Protein AF-A0A814ZG41-F1 (afdb_monomer_lite)

Sequence (181 aa):
MLYDTMADSKFQNDVSKAVPITGWLKRLLPYERELYESGQLQNITHHGSSSIWLEAPSSSPHPGQTIVYRPMGDTEVKYLVEHGELPDTQSYQAIIEGENGRLYANKYLTGAKWVGTHPTTIVEFCAPTKLIETLKQKQMKIEDGALSMGLGHKAGKGLPLFNEKPAELCQGATSTTTISL

pLDDT: mean 80.67, std 17.19, range [23.83, 94.56]

Structure (mmCIF, N/CA/C/O backbone):
data_AF-A0A814ZG41-F1
#
_entry.id   AF-A0A814ZG41-F1
#
loop_
_atom_site.group_PDB
_atom_site.id
_atom_site.type_symbol
_atom_site.label_atom_id
_atom_site.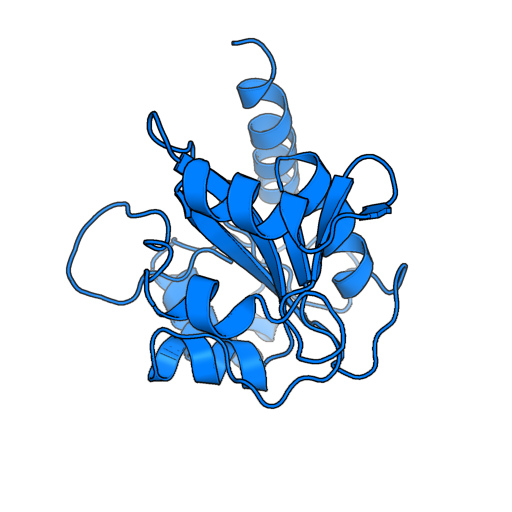label_alt_id
_atom_site.label_comp_id
_atom_site.label_asym_id
_atom_site.label_entity_id
_atom_site.label_seq_id
_atom_site.pdbx_PDB_ins_code
_atom_site.Cartn_x
_atom_site.Cartn_y
_atom_site.Cartn_z
_atom_site.occupancy
_atom_site.B_iso_or_equiv
_atom_site.auth_seq_id
_atom_site.auth_comp_id
_atom_site.auth_asym_id
_atom_site.auth_atom_id
_atom_site.pdbx_PDB_model_num
ATOM 1 N N . MET A 1 1 ? -20.368 8.488 -8.450 1.00 43.81 1 MET A N 1
ATOM 2 C CA . MET A 1 1 ? -20.153 7.792 -9.739 1.00 43.81 1 MET A CA 1
ATOM 3 C C . MET A 1 1 ? -19.320 8.584 -10.763 1.00 43.81 1 MET A C 1
ATOM 5 O O . MET A 1 1 ? -19.127 8.068 -11.847 1.00 43.81 1 MET A O 1
ATOM 9 N N . LEU A 1 2 ? -18.783 9.781 -10.462 1.00 35.25 2 LEU A N 1
ATOM 10 C CA . LEU A 1 2 ? -17.910 10.545 -11.388 1.00 35.25 2 LEU A CA 1
ATOM 11 C C . LEU A 1 2 ? -16.408 10.516 -11.021 1.00 35.25 2 LEU A C 1
ATOM 13 O O . LEU A 1 2 ? -15.599 11.094 -11.736 1.00 35.25 2 LEU A O 1
ATOM 17 N N . TYR A 1 3 ? -16.039 9.883 -9.902 1.00 43.12 3 TYR A N 1
ATOM 18 C CA . TYR A 1 3 ? -14.683 9.960 -9.338 1.00 43.12 3 TYR A CA 1
ATOM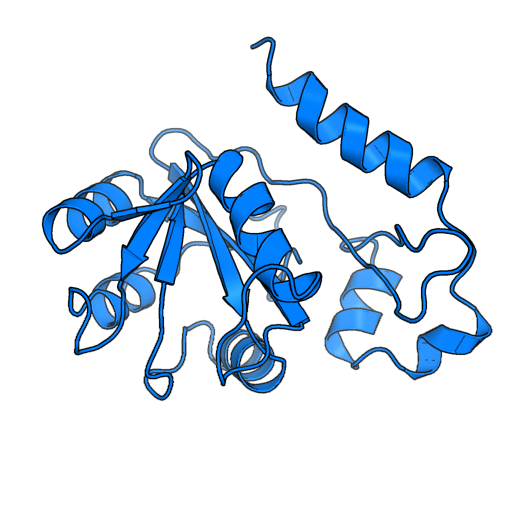 19 C C . TYR A 1 3 ? -13.830 8.701 -9.584 1.00 43.12 3 TYR A C 1
ATOM 21 O O . TYR A 1 3 ? -12.632 8.855 -9.798 1.00 43.12 3 TYR A O 1
ATOM 29 N N . ASP A 1 4 ? -14.443 7.513 -9.724 1.00 48.47 4 ASP A N 1
ATOM 30 C CA . ASP A 1 4 ? -13.767 6.268 -10.166 1.00 48.47 4 ASP A CA 1
ATOM 31 C C . ASP A 1 4 ? -12.988 6.477 -11.476 1.00 48.47 4 ASP A C 1
ATOM 33 O O . ASP A 1 4 ? -11.860 6.029 -11.649 1.00 48.47 4 ASP A O 1
ATOM 37 N N . THR A 1 5 ? -13.546 7.281 -12.386 1.00 52.53 5 THR A N 1
ATOM 38 C CA . THR A 1 5 ? -12.939 7.562 -13.690 1.00 52.53 5 THR A CA 1
ATOM 39 C C . THR A 1 5 ? -11.629 8.351 -13.617 1.00 52.53 5 THR A C 1
ATOM 41 O O . THR A 1 5 ? -10.851 8.296 -14.565 1.00 52.53 5 TH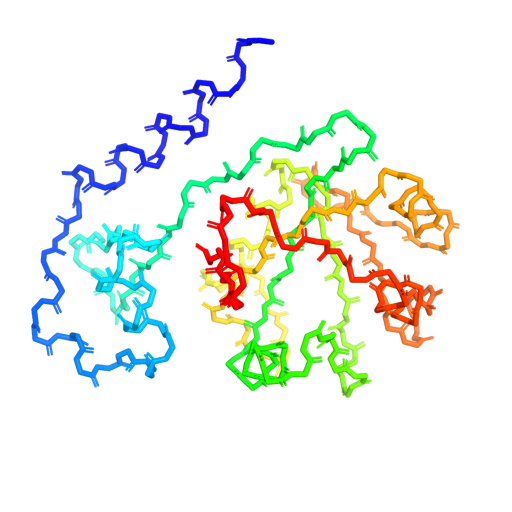R A O 1
ATOM 44 N N . MET A 1 6 ? -11.359 9.109 -12.543 1.00 53.53 6 MET A N 1
ATOM 45 C CA . MET A 1 6 ? -10.158 9.957 -12.467 1.00 53.53 6 MET A CA 1
ATOM 46 C C . MET A 1 6 ? -8.912 9.186 -12.018 1.00 53.53 6 MET A C 1
ATOM 48 O O . MET A 1 6 ? -7.856 9.361 -12.632 1.00 53.53 6 MET A O 1
ATOM 52 N N . ALA A 1 7 ? -9.018 8.326 -10.999 1.00 57.78 7 ALA A N 1
ATOM 53 C CA . ALA A 1 7 ? -7.902 7.492 -10.543 1.00 57.78 7 ALA A CA 1
ATOM 54 C C . ALA A 1 7 ? -7.481 6.495 -11.635 1.00 57.78 7 ALA A C 1
ATOM 56 O O . ALA A 1 7 ? -6.298 6.431 -11.985 1.00 57.78 7 ALA A O 1
ATOM 57 N N . ASP A 1 8 ? -8.464 5.853 -12.272 1.00 65.75 8 ASP A N 1
ATOM 58 C CA . ASP A 1 8 ? -8.240 5.001 -13.439 1.00 65.75 8 ASP A CA 1
ATOM 59 C C . ASP A 1 8 ? -7.595 5.777 -14.592 1.00 65.75 8 ASP A C 1
ATOM 61 O O . ASP A 1 8 ? -6.653 5.289 -15.215 1.00 65.75 8 ASP A O 1
ATOM 65 N N . SER A 1 9 ? -8.009 7.027 -14.847 1.00 74.25 9 SER A N 1
ATOM 66 C CA . SER A 1 9 ? -7.399 7.831 -15.916 1.00 74.25 9 SER A CA 1
ATOM 67 C C . SER A 1 9 ? -5.916 8.136 -15.678 1.00 74.25 9 SER A C 1
ATOM 69 O O . SER A 1 9 ? -5.140 8.146 -16.636 1.00 74.25 9 SER A O 1
ATOM 71 N N . LYS A 1 10 ? -5.498 8.360 -14.421 1.00 80.00 10 LYS A N 1
ATOM 72 C CA . LYS A 1 10 ? -4.090 8.622 -14.091 1.00 80.00 10 LYS A CA 1
ATOM 73 C C . LYS A 1 10 ? -3.258 7.356 -14.258 1.00 80.00 10 LYS A C 1
ATOM 75 O O . LYS A 1 10 ? -2.234 7.412 -14.933 1.00 80.00 10 LYS A O 1
ATOM 80 N N . PHE A 1 11 ? -3.707 6.240 -13.686 1.00 82.31 11 PHE A N 1
ATOM 81 C CA . PHE A 1 11 ? -3.011 4.960 -13.798 1.00 82.31 11 PHE A CA 1
ATOM 82 C C . PHE A 1 11 ? -2.825 4.560 -15.268 1.00 82.31 11 PHE A C 1
ATOM 84 O O . PHE A 1 11 ? -1.702 4.326 -15.709 1.00 82.31 11 PHE A O 1
ATOM 91 N N . GLN A 1 12 ? -3.896 4.605 -16.068 1.00 85.81 12 GLN A N 1
ATOM 92 C CA . GLN A 1 12 ? -3.827 4.299 -17.502 1.00 85.81 12 GLN A CA 1
ATOM 93 C C . GLN A 1 12 ? -2.897 5.256 -18.262 1.00 85.81 12 GLN A C 1
ATOM 95 O O . GLN A 1 12 ? -2.132 4.836 -19.133 1.00 85.81 12 GLN A O 1
ATOM 100 N N . ASN A 1 13 ? -2.912 6.547 -17.916 1.00 88.44 13 ASN A N 1
ATOM 101 C CA . ASN A 1 13 ? -1.978 7.515 -18.483 1.00 88.44 13 ASN A CA 1
ATOM 102 C C . ASN A 1 13 ? -0.515 7.175 -18.147 1.00 88.44 13 ASN A C 1
ATOM 104 O O . ASN A 1 13 ? 0.350 7.308 -19.012 1.00 88.44 13 ASN A O 1
ATOM 108 N N . ASP A 1 14 ? -0.222 6.753 -16.921 1.00 87.25 14 ASP A N 1
ATOM 109 C CA . ASP A 1 14 ? 1.143 6.440 -16.491 1.00 87.25 14 ASP A CA 1
ATOM 110 C C . ASP A 1 14 ? 1.650 5.141 -17.130 1.00 87.25 14 ASP A C 1
ATOM 112 O O . ASP A 1 14 ? 2.767 5.119 -17.650 1.00 87.25 14 ASP A O 1
ATOM 116 N N . VAL A 1 15 ? 0.794 4.118 -17.234 1.00 88.31 15 VAL A N 1
ATOM 117 C CA . VAL A 1 15 ? 1.070 2.893 -18.004 1.00 88.31 15 VAL A CA 1
ATOM 118 C C . VAL A 1 15 ? 1.392 3.228 -19.464 1.00 88.31 15 VAL A C 1
ATOM 120 O O . VAL A 1 15 ? 2.384 2.747 -20.009 1.00 88.31 15 VAL A O 1
ATOM 123 N N . SER A 1 16 ? 0.613 4.112 -20.101 1.00 91.25 16 SER A N 1
ATOM 124 C CA . SER A 1 16 ? 0.824 4.491 -21.509 1.00 91.25 16 SER A CA 1
ATOM 125 C C . SER A 1 16 ? 2.162 5.197 -21.777 1.00 91.25 16 SER A C 1
ATOM 127 O O . SER A 1 16 ? 2.659 5.184 -22.903 1.00 91.25 16 SER A O 1
ATOM 129 N N . LYS A 1 17 ? 2.754 5.813 -20.745 1.00 91.44 17 LYS A N 1
ATOM 130 C CA . LYS A 1 17 ? 4.024 6.553 -20.811 1.00 91.44 17 LYS A CA 1
ATOM 131 C C . LYS A 1 17 ? 5.215 5.739 -20.304 1.00 91.44 17 LYS A C 1
ATOM 133 O O . LYS A 1 17 ? 6.338 6.251 -20.306 1.00 91.44 17 LYS A O 1
ATOM 138 N N . ALA A 1 18 ? 4.981 4.512 -19.846 1.00 91.31 18 ALA A N 1
ATOM 139 C CA . ALA A 1 18 ? 6.003 3.703 -19.214 1.00 91.31 18 ALA A CA 1
ATOM 140 C C . ALA A 1 18 ? 7.088 3.267 -20.212 1.00 91.31 18 ALA A C 1
ATOM 142 O O . ALA A 1 18 ? 6.806 2.864 -21.342 1.00 91.31 18 ALA A O 1
ATOM 143 N N . VAL A 1 19 ? 8.348 3.305 -19.781 1.00 91.38 19 VAL A N 1
ATOM 144 C CA . VAL A 1 19 ? 9.484 2.764 -20.534 1.00 91.38 19 VAL A CA 1
ATOM 145 C C . VAL A 1 19 ? 9.741 1.304 -20.138 1.00 91.38 19 VAL A C 1
ATOM 147 O O . VAL A 1 19 ? 9.548 0.953 -18.973 1.00 91.38 19 VAL A O 1
ATOM 150 N N . PRO A 1 20 ? 10.196 0.430 -21.056 1.00 89.06 20 PRO A N 1
ATOM 151 C CA . PRO A 1 20 ? 10.445 -0.977 -20.738 1.00 89.06 20 PRO A CA 1
ATOM 152 C C . PRO A 1 20 ? 11.492 -1.179 -19.630 1.00 89.06 20 PRO A C 1
ATOM 154 O O . PRO A 1 20 ? 12.569 -0.588 -19.667 1.00 89.06 20 PRO A O 1
ATOM 157 N N . ILE A 1 21 ? 11.226 -2.097 -18.696 1.00 85.25 21 ILE A N 1
ATOM 158 C CA . ILE A 1 21 ? 12.097 -2.386 -17.535 1.00 85.25 21 ILE A CA 1
ATOM 159 C C . ILE A 1 21 ? 13.178 -3.451 -17.794 1.00 85.25 21 ILE A C 1
ATOM 161 O O . ILE A 1 21 ? 13.832 -3.911 -16.860 1.00 85.25 21 ILE A O 1
ATOM 165 N N . THR A 1 22 ? 13.383 -3.863 -19.048 1.00 79.31 22 THR A N 1
ATOM 166 C CA . THR A 1 22 ? 14.108 -5.088 -19.457 1.00 79.31 22 THR A CA 1
ATOM 167 C C . THR A 1 22 ? 15.395 -5.375 -18.672 1.00 79.31 22 THR A C 1
ATOM 169 O O . THR A 1 22 ? 15.496 -6.397 -17.999 1.00 79.31 22 THR A O 1
ATOM 172 N N . GLY A 1 23 ? 16.382 -4.475 -18.702 1.00 78.81 23 GLY A N 1
ATOM 173 C CA . GLY A 1 23 ? 17.666 -4.679 -18.016 1.00 78.81 23 GLY A CA 1
ATOM 174 C C . GLY A 1 23 ? 17.598 -4.579 -16.487 1.00 78.81 23 GLY A C 1
ATOM 175 O O . GLY A 1 23 ? 18.539 -4.982 -15.796 1.00 78.81 23 GLY A O 1
ATOM 176 N N . TRP A 1 24 ? 16.514 -4.015 -15.954 1.00 82.00 24 TRP A N 1
ATOM 177 C CA . TRP A 1 24 ? 16.319 -3.730 -14.534 1.00 82.00 24 TRP A CA 1
ATOM 178 C C . TRP A 1 24 ? 15.439 -4.774 -13.841 1.00 82.00 24 TRP A C 1
ATOM 180 O O . TRP A 1 24 ? 15.502 -4.861 -12.622 1.00 82.00 24 TRP A O 1
ATOM 190 N N . LEU A 1 25 ? 14.737 -5.637 -14.586 1.00 84.50 25 LEU A N 1
ATOM 191 C CA . LEU A 1 25 ? 13.931 -6.753 -14.060 1.00 84.50 25 LEU A CA 1
ATOM 192 C C . LEU A 1 25 ? 14.643 -7.586 -12.989 1.00 84.50 25 LEU A C 1
ATOM 194 O O . LEU A 1 25 ? 14.045 -7.965 -11.991 1.00 84.50 25 LEU A O 1
ATOM 198 N N . LYS A 1 26 ? 15.946 -7.828 -13.157 1.00 86.06 26 LYS A N 1
ATOM 199 C CA . LYS A 1 26 ? 16.776 -8.575 -12.194 1.00 86.06 26 LYS A CA 1
ATOM 200 C C . LYS A 1 26 ? 16.946 -7.901 -10.823 1.00 86.06 26 LYS A C 1
ATOM 202 O O . LYS A 1 26 ? 17.574 -8.489 -9.951 1.00 86.06 26 LYS A O 1
ATOM 207 N N . ARG A 1 27 ? 16.504 -6.648 -10.675 1.00 85.75 27 ARG A N 1
ATOM 208 C CA . ARG A 1 27 ? 16.542 -5.881 -9.421 1.00 85.75 27 ARG A CA 1
ATOM 209 C C . ARG A 1 27 ? 15.269 -6.045 -8.596 1.00 85.75 27 ARG A C 1
ATOM 211 O O . ARG A 1 27 ? 15.299 -5.668 -7.433 1.00 85.75 27 ARG A O 1
ATOM 218 N N . LEU A 1 28 ? 14.196 -6.572 -9.189 1.00 86.62 28 LEU A N 1
ATOM 219 C CA . LEU A 1 28 ? 12.967 -6.871 -8.464 1.00 86.62 28 LEU A CA 1
ATOM 220 C C . LEU A 1 28 ? 13.208 -8.008 -7.474 1.00 86.62 28 LEU A C 1
ATOM 222 O O . LEU A 1 28 ? 13.914 -8.978 -7.776 1.00 86.62 28 LEU A O 1
ATOM 226 N N . LEU A 1 29 ? 12.591 -7.897 -6.305 1.00 85.00 29 LEU A N 1
ATOM 227 C CA . LEU A 1 29 ? 12.501 -8.986 -5.347 1.00 85.00 29 LEU A CA 1
ATOM 228 C C . LEU A 1 29 ? 11.662 -10.130 -5.950 1.00 85.00 29 LEU A C 1
ATOM 230 O O . LEU A 1 29 ? 10.820 -9.885 -6.818 1.00 85.00 29 LEU A O 1
ATOM 234 N N . PRO A 1 30 ? 11.857 -11.392 -5.515 1.00 86.81 30 PRO A N 1
ATOM 235 C CA . PRO A 1 30 ? 11.154 -12.533 -6.104 1.00 86.81 30 PRO A CA 1
ATOM 236 C C . PRO A 1 30 ? 9.628 -12.373 -6.147 1.00 86.81 30 PRO A C 1
ATOM 238 O O . PRO A 1 30 ? 9.028 -12.648 -7.181 1.00 86.81 30 PRO A O 1
ATOM 241 N N . TYR A 1 31 ? 9.024 -11.860 -5.070 1.00 80.94 31 TYR A N 1
ATOM 242 C CA . TYR A 1 31 ? 7.577 -11.644 -4.995 1.00 80.94 31 TYR A CA 1
ATOM 243 C C . TYR A 1 31 ? 7.106 -10.491 -5.899 1.00 80.94 31 TYR A C 1
ATOM 245 O O . TYR A 1 31 ? 6.089 -10.616 -6.567 1.00 80.94 31 TYR A O 1
ATOM 253 N N . GLU A 1 32 ? 7.861 -9.393 -6.006 1.00 84.69 32 GLU A N 1
ATOM 254 C CA . GLU A 1 32 ? 7.535 -8.281 -6.918 1.00 84.69 32 GLU A CA 1
ATOM 255 C C . GLU A 1 32 ? 7.580 -8.736 -8.377 1.00 84.69 32 GLU A C 1
ATOM 257 O O . GLU A 1 32 ? 6.734 -8.368 -9.191 1.00 84.69 32 GLU A O 1
ATOM 262 N N . ARG A 1 33 ? 8.575 -9.569 -8.703 1.00 88.81 33 ARG A N 1
ATOM 263 C CA . ARG A 1 33 ? 8.722 -10.153 -10.030 1.00 88.81 33 ARG A CA 1
ATOM 264 C C . ARG A 1 33 ? 7.558 -11.080 -10.364 1.00 88.81 33 ARG A C 1
ATOM 266 O O . ARG A 1 33 ? 7.045 -10.995 -11.472 1.00 88.81 33 ARG A O 1
ATOM 273 N N . GLU A 1 34 ? 7.141 -11.928 -9.431 1.00 87.06 34 GLU A N 1
ATOM 274 C CA . GLU A 1 34 ? 5.989 -12.818 -9.606 1.00 87.06 34 GLU A CA 1
ATOM 275 C C . GLU A 1 34 ? 4.693 -12.029 -9.858 1.00 87.06 34 GLU A C 1
ATOM 277 O O . GLU A 1 34 ? 3.940 -12.332 -10.788 1.00 87.06 34 GLU A O 1
ATOM 282 N N . LEU A 1 35 ? 4.460 -10.961 -9.093 1.00 85.06 35 LEU A N 1
ATOM 283 C CA . LEU A 1 35 ? 3.304 -10.080 -9.279 1.00 85.06 35 LEU A CA 1
ATOM 284 C C . LEU A 1 35 ? 3.349 -9.344 -10.627 1.00 85.06 35 LEU A C 1
ATOM 286 O O . LEU A 1 35 ? 2.327 -9.216 -11.300 1.00 85.06 35 LEU A O 1
ATOM 290 N N . TYR A 1 36 ? 4.530 -8.899 -11.060 1.00 88.69 36 TYR A N 1
ATOM 291 C CA . TYR A 1 36 ? 4.711 -8.279 -12.373 1.00 88.69 36 TYR A CA 1
ATOM 292 C C . TYR A 1 36 ? 4.496 -9.272 -13.526 1.00 88.69 36 TYR A C 1
ATOM 294 O O . TYR A 1 36 ? 3.760 -8.985 -14.468 1.00 88.69 36 TYR A O 1
ATOM 302 N N . GLU A 1 37 ? 5.108 -10.457 -13.461 1.00 89.88 37 GLU A N 1
ATOM 303 C CA . GLU A 1 37 ? 5.007 -11.482 -14.509 1.00 89.88 37 GLU A CA 1
ATOM 304 C C . GLU A 1 37 ? 3.591 -12.074 -14.612 1.00 89.88 37 GLU A C 1
ATOM 306 O O . GLU A 1 37 ? 3.155 -12.420 -15.710 1.00 89.88 37 GLU A O 1
ATOM 311 N N . SER A 1 38 ? 2.848 -12.140 -13.501 1.00 87.25 38 SER A N 1
ATOM 312 C CA . SER A 1 38 ? 1.433 -12.545 -13.487 1.00 87.25 38 SER A CA 1
ATOM 313 C C . SER A 1 38 ? 0.462 -11.442 -13.930 1.00 87.25 38 SER A C 1
ATOM 315 O O . SER A 1 38 ? -0.726 -11.713 -14.108 1.00 87.25 38 SER A O 1
ATOM 317 N N . GLY A 1 39 ? 0.945 -10.211 -14.130 1.00 87.44 39 GLY A N 1
ATOM 318 C CA . GLY A 1 39 ? 0.135 -9.061 -14.537 1.00 87.44 39 GLY A CA 1
ATOM 319 C C . GLY A 1 39 ? -0.667 -8.407 -13.408 1.00 87.44 39 GLY A C 1
ATOM 320 O O . GLY A 1 39 ? -1.464 -7.510 -13.684 1.00 87.44 39 GLY A O 1
ATOM 321 N N . GLN A 1 40 ? -0.457 -8.820 -12.154 1.00 85.56 40 GLN A N 1
ATOM 322 C CA . GLN A 1 40 ? -1.045 -8.167 -10.978 1.00 85.56 40 GLN A CA 1
ATOM 323 C C . GLN A 1 40 ? -0.443 -6.777 -10.750 1.00 85.56 40 GLN A C 1
ATOM 325 O O . GLN A 1 40 ? -1.145 -5.871 -10.312 1.00 85.56 40 GLN A O 1
ATOM 330 N N . LEU A 1 41 ? 0.831 -6.595 -11.111 1.00 88.25 41 LEU A N 1
ATOM 331 C CA . LEU A 1 41 ? 1.490 -5.294 -11.160 1.00 88.25 41 LEU A CA 1
ATOM 332 C C . LEU A 1 41 ? 1.829 -4.894 -12.585 1.00 88.25 41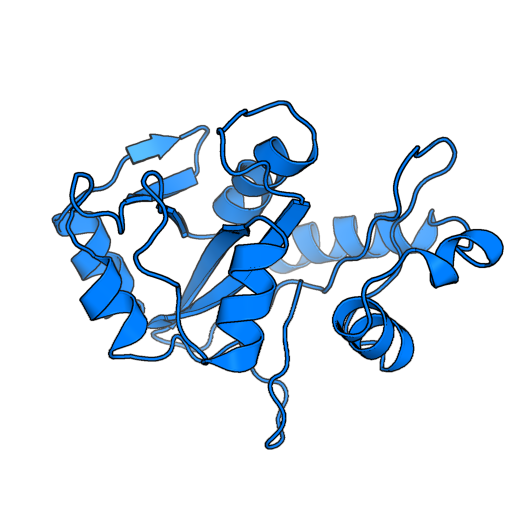 LEU A C 1
ATOM 334 O O . LEU A 1 41 ? 2.315 -5.698 -13.381 1.00 88.25 41 LEU A O 1
ATOM 338 N N . GLN A 1 42 ? 1.643 -3.612 -12.884 1.00 91.06 42 GLN A N 1
ATOM 339 C CA . GLN A 1 42 ? 2.018 -3.027 -14.160 1.00 91.06 42 GLN A CA 1
ATOM 340 C C . GLN A 1 42 ? 3.192 -2.076 -13.990 1.00 91.06 42 GLN A C 1
ATOM 342 O O . GLN A 1 42 ? 3.339 -1.384 -12.986 1.00 91.06 42 GLN A O 1
ATOM 347 N N . ASN A 1 43 ? 4.043 -2.038 -15.009 1.00 92.50 43 ASN A N 1
ATOM 348 C CA . ASN A 1 43 ? 5.139 -1.092 -15.059 1.00 92.50 43 ASN A CA 1
ATOM 349 C C . ASN A 1 43 ? 4.617 0.304 -15.410 1.00 92.50 43 ASN A C 1
ATOM 351 O O . ASN A 1 43 ? 4.051 0.496 -16.484 1.00 92.50 43 ASN A O 1
ATOM 355 N N . ILE A 1 44 ? 4.910 1.270 -14.546 1.00 90.88 44 ILE A N 1
ATOM 356 C CA . ILE A 1 44 ? 4.622 2.698 -14.741 1.00 90.88 44 ILE A CA 1
ATOM 357 C C . ILE A 1 44 ? 5.907 3.547 -14.708 1.00 90.88 44 ILE A C 1
ATOM 359 O O . ILE A 1 44 ? 5.881 4.760 -14.499 1.00 90.88 44 ILE A O 1
ATOM 363 N N . THR A 1 45 ? 7.069 2.913 -14.893 1.00 89.44 45 THR A N 1
ATOM 364 C CA . THR A 1 45 ? 8.375 3.583 -14.867 1.00 89.44 45 THR A CA 1
ATOM 365 C C . THR A 1 45 ? 8.464 4.616 -15.986 1.00 89.44 45 THR A C 1
ATOM 367 O O . THR A 1 45 ? 8.454 4.260 -17.160 1.00 89.44 45 THR A O 1
ATOM 370 N N . HIS A 1 46 ? 8.597 5.896 -15.646 1.00 87.50 46 HIS A N 1
ATOM 371 C CA . HIS A 1 46 ? 8.723 6.978 -16.623 1.00 87.50 46 HIS A CA 1
ATOM 372 C C . HIS A 1 46 ? 10.174 7.177 -17.089 1.00 87.50 46 HIS A C 1
ATOM 374 O O . HIS A 1 46 ? 11.138 6.785 -16.424 1.00 87.50 46 HIS A O 1
ATOM 380 N N . HIS A 1 47 ? 10.340 7.835 -18.238 1.00 87.31 47 HIS A N 1
ATOM 381 C CA . HIS A 1 47 ? 11.656 8.185 -18.768 1.00 87.31 47 HIS A CA 1
ATOM 382 C C . HIS A 1 47 ? 12.454 9.053 -17.779 1.00 87.31 47 HIS A C 1
ATOM 384 O O . HIS A 1 47 ? 11.978 10.095 -17.335 1.00 87.31 47 HIS A O 1
ATOM 390 N N . GLY A 1 48 ? 13.695 8.655 -17.485 1.00 84.19 48 GLY A N 1
ATOM 391 C CA . GLY A 1 48 ? 14.575 9.367 -16.552 1.00 84.19 48 GLY A CA 1
ATOM 392 C C . GLY A 1 48 ? 14.418 8.959 -15.084 1.00 84.19 48 GLY A C 1
ATOM 393 O O . GLY A 1 48 ? 15.152 9.477 -14.245 1.00 84.19 48 GLY A O 1
ATOM 394 N N . SER A 1 49 ? 13.521 8.018 -14.769 1.00 82.69 49 SER A N 1
ATOM 395 C CA . SER A 1 49 ? 13.418 7.449 -13.424 1.00 82.69 49 SER A CA 1
ATOM 396 C C . SER A 1 49 ? 14.715 6.737 -13.026 1.00 82.69 49 SER A C 1
ATOM 398 O O . SER A 1 49 ? 15.294 5.989 -13.814 1.00 82.69 49 SER A O 1
ATOM 400 N N . SER A 1 50 ? 15.157 6.925 -11.781 1.00 83.31 50 SER A N 1
ATOM 401 C CA . SER A 1 50 ? 16.279 6.181 -11.190 1.00 83.31 50 SER A CA 1
ATOM 402 C C . SER A 1 50 ? 15.861 4.851 -10.547 1.00 83.31 50 SER A C 1
ATOM 404 O O . SER A 1 50 ? 16.727 4.082 -10.129 1.00 83.31 50 SER A O 1
ATOM 406 N N . SER A 1 51 ? 14.553 4.578 -10.484 1.00 85.25 51 SER A N 1
ATOM 407 C CA . SER A 1 51 ? 13.947 3.394 -9.858 1.00 85.25 51 SER A CA 1
ATOM 408 C C . SER A 1 51 ? 12.910 2.743 -10.776 1.00 85.25 51 SER A C 1
ATOM 410 O O . SER A 1 51 ? 12.410 3.384 -11.704 1.00 85.25 51 SER A O 1
ATOM 412 N N . ILE A 1 52 ? 12.572 1.481 -10.507 1.00 88.75 52 ILE A N 1
ATOM 413 C CA . ILE A 1 52 ? 11.427 0.817 -11.141 1.00 88.75 52 ILE A CA 1
ATOM 414 C C . ILE A 1 52 ? 10.175 1.230 -10.371 1.00 88.75 52 ILE A C 1
ATOM 416 O O . ILE A 1 52 ? 10.181 1.191 -9.144 1.00 88.75 52 ILE A O 1
ATOM 420 N N . TRP A 1 53 ? 9.126 1.612 -11.091 1.00 89.25 53 TRP A N 1
ATOM 421 C CA . TRP A 1 53 ? 7.811 1.868 -10.519 1.00 89.25 53 TRP A CA 1
ATOM 422 C C . TRP A 1 53 ? 6.835 0.811 -11.021 1.00 89.25 53 TRP A C 1
ATOM 424 O O . TRP A 1 53 ? 6.621 0.674 -12.230 1.00 89.25 53 TRP A O 1
ATOM 434 N N . LEU A 1 54 ? 6.282 0.060 -10.075 1.00 90.56 54 LEU A N 1
ATOM 435 C CA . LEU A 1 54 ? 5.249 -0.941 -10.291 1.00 90.56 54 LEU A CA 1
ATOM 436 C C . LEU A 1 54 ? 3.991 -0.501 -9.547 1.00 90.56 54 LEU A C 1
ATOM 438 O O . LEU A 1 54 ? 4.096 0.017 -8.438 1.00 90.56 54 LEU A O 1
ATOM 442 N N . GLU A 1 55 ? 2.831 -0.680 -10.168 1.00 90.31 55 GLU A N 1
ATOM 443 C CA . GLU A 1 55 ? 1.553 -0.260 -9.596 1.00 90.31 55 GLU A CA 1
ATOM 444 C C . GLU A 1 55 ? 0.411 -1.168 -10.086 1.00 90.31 55 GLU A C 1
ATOM 446 O O . GLU A 1 55 ? 0.382 -1.566 -11.256 1.00 90.31 55 GLU A O 1
ATOM 451 N N . ALA A 1 56 ? -0.538 -1.474 -9.203 1.00 87.38 56 ALA A N 1
ATOM 452 C CA . ALA A 1 56 ? -1.844 -2.039 -9.521 1.00 87.38 56 ALA A CA 1
ATOM 453 C C . ALA A 1 56 ? -2.940 -0.950 -9.526 1.00 87.38 56 ALA A C 1
ATOM 455 O O . ALA A 1 56 ? -2.861 0.036 -8.777 1.00 87.38 56 ALA A O 1
ATOM 456 N N . PRO A 1 57 ? -4.016 -1.119 -10.319 1.00 84.31 57 PRO A N 1
ATOM 457 C CA . PRO A 1 57 ? -5.243 -0.353 -10.125 1.00 84.31 57 PRO A CA 1
ATOM 458 C C . PRO A 1 57 ? -5.745 -0.497 -8.684 1.00 84.31 57 PRO A C 1
ATOM 460 O O . PRO A 1 57 ? -5.662 -1.579 -8.105 1.00 84.31 57 PRO A O 1
ATOM 463 N N . SER A 1 58 ? -6.279 0.584 -8.113 1.00 81.44 58 SER A N 1
ATOM 464 C CA . SER A 1 58 ? -6.916 0.491 -6.796 1.00 81.44 58 SER A CA 1
ATOM 465 C C . SER A 1 58 ? -8.186 -0.341 -6.874 1.00 81.44 58 SER A C 1
ATOM 467 O O . SER A 1 58 ? -8.927 -0.288 -7.855 1.00 81.44 58 SER A O 1
ATOM 469 N N . SER A 1 59 ? -8.456 -1.085 -5.812 1.00 84.00 59 SER A N 1
ATOM 470 C CA . SER A 1 59 ? -9.638 -1.932 -5.740 1.00 84.00 59 SER A CA 1
ATOM 471 C C . SER A 1 59 ? -10.882 -1.114 -5.410 1.00 84.00 59 SER A C 1
ATOM 473 O O . SER A 1 59 ? -10.841 -0.180 -4.608 1.00 84.00 59 SER A O 1
ATOM 475 N N . SER A 1 60 ? -12.029 -1.518 -5.953 1.00 83.88 60 SER A N 1
ATOM 476 C CA . SER A 1 60 ? -13.322 -0.983 -5.526 1.00 83.88 60 SER A CA 1
ATOM 477 C C . SER A 1 60 ? -13.797 -1.724 -4.264 1.00 83.88 60 SER A C 1
ATOM 479 O O . SER A 1 60 ? -14.042 -2.931 -4.335 1.00 83.88 60 SER A O 1
ATOM 481 N N . PRO A 1 61 ? -13.954 -1.055 -3.106 1.00 83.81 61 PRO A N 1
ATOM 482 C CA . PRO A 1 61 ? -14.383 -1.725 -1.882 1.00 83.81 61 PRO A CA 1
ATOM 483 C C . PRO A 1 61 ? -15.841 -2.197 -1.985 1.00 83.81 61 PRO A C 1
ATOM 485 O O . PRO A 1 61 ? -16.707 -1.487 -2.505 1.00 83.81 61 PRO A O 1
ATOM 488 N N . HIS A 1 62 ? -16.146 -3.377 -1.439 1.00 85.75 62 HIS A N 1
ATOM 489 C CA . HIS A 1 62 ? -17.529 -3.850 -1.337 1.00 85.75 62 HIS A CA 1
ATOM 490 C C . HIS A 1 62 ? -18.332 -3.053 -0.291 1.00 85.75 62 HIS A C 1
ATOM 492 O O . HIS A 1 62 ? -17.755 -2.422 0.601 1.00 85.75 62 HIS A O 1
ATOM 498 N N . PRO A 1 63 ? -19.681 -3.095 -0.332 1.00 88.81 63 PRO A N 1
ATOM 499 C CA . PRO A 1 63 ? -20.507 -2.473 0.697 1.00 88.81 63 PRO A CA 1
ATOM 500 C C . PRO A 1 63 ? -20.118 -2.924 2.113 1.00 88.81 63 PRO A C 1
ATOM 502 O O . PRO A 1 63 ? -20.112 -4.113 2.424 1.00 88.81 63 PRO A O 1
ATOM 505 N N . GLY A 1 64 ? -19.820 -1.962 2.989 1.00 88.50 64 GLY A N 1
ATOM 506 C CA . GLY A 1 64 ? -19.372 -2.226 4.362 1.00 88.50 64 GLY A CA 1
ATOM 507 C C . GLY A 1 64 ? -17.859 -2.411 4.523 1.00 88.50 64 GLY A C 1
ATOM 508 O O . GLY A 1 64 ? -17.404 -2.670 5.642 1.00 88.50 64 GLY A O 1
ATOM 509 N N . GLN A 1 65 ? -17.091 -2.248 3.444 1.00 90.81 65 GLN A N 1
ATOM 510 C CA . GLN A 1 65 ? -15.637 -2.135 3.452 1.00 90.81 65 GLN A CA 1
ATOM 511 C C . GLN A 1 65 ? -15.194 -0.725 3.036 1.00 90.81 65 GLN A C 1
ATOM 513 O O . GLN A 1 65 ? -15.962 0.071 2.497 1.00 90.81 65 GLN A O 1
ATOM 518 N N . THR A 1 66 ? -13.943 -0.403 3.331 1.00 91.06 66 THR A N 1
ATOM 519 C CA . THR A 1 66 ? -13.252 0.804 2.883 1.00 91.06 66 THR A CA 1
ATOM 520 C C . THR A 1 66 ? -11.802 0.458 2.581 1.00 91.06 66 THR A C 1
ATOM 522 O O . THR A 1 66 ? -11.253 -0.494 3.144 1.00 91.06 66 THR A O 1
ATOM 525 N N . ILE A 1 67 ? -11.186 1.238 1.702 1.00 92.00 67 ILE A N 1
ATOM 526 C CA . ILE A 1 67 ? -9.785 1.065 1.347 1.00 92.00 67 ILE A CA 1
ATOM 527 C C . ILE A 1 67 ? -8.914 1.875 2.298 1.00 92.00 67 ILE A C 1
ATOM 529 O O . ILE A 1 67 ? -9.169 3.057 2.556 1.00 92.00 67 ILE A O 1
ATOM 533 N N . VAL A 1 68 ? -7.857 1.241 2.793 1.00 93.50 68 VAL A N 1
ATOM 534 C CA . VAL A 1 68 ? -6.789 1.918 3.522 1.00 93.50 68 VAL A CA 1
ATOM 535 C C . VAL A 1 68 ? -5.433 1.566 2.931 1.00 93.50 68 VAL A C 1
ATOM 537 O O . VAL A 1 68 ? -5.204 0.452 2.476 1.00 93.50 68 VAL A O 1
ATOM 540 N N . TYR A 1 69 ? -4.522 2.527 2.969 1.00 93.06 69 TYR A N 1
ATOM 541 C CA . TYR A 1 69 ? -3.183 2.420 2.413 1.00 93.06 69 TYR A CA 1
ATOM 542 C C . TYR A 1 69 ? -2.156 2.456 3.527 1.00 93.06 69 TYR A C 1
ATOM 544 O O . TYR A 1 69 ? -2.321 3.169 4.523 1.00 93.06 69 TYR A O 1
ATOM 552 N N . ARG A 1 70 ? -1.061 1.729 3.343 1.00 91.81 70 ARG A N 1
ATOM 553 C CA . ARG A 1 70 ? 0.058 1.740 4.275 1.00 91.81 70 ARG A CA 1
ATOM 554 C C . ARG A 1 70 ? 1.385 1.788 3.527 1.00 91.81 70 ARG A C 1
ATOM 556 O O . ARG A 1 70 ? 1.681 0.853 2.791 1.00 91.81 70 ARG A O 1
ATOM 563 N N . PRO A 1 71 ? 2.208 2.825 3.739 1.00 91.38 71 PRO A N 1
ATOM 564 C CA . PRO A 1 71 ? 3.588 2.804 3.284 1.00 91.38 71 PRO A CA 1
ATOM 565 C C . PRO A 1 71 ? 4.397 1.817 4.142 1.00 91.38 71 PRO A C 1
ATOM 567 O O . PRO A 1 71 ? 4.345 1.874 5.373 1.00 91.38 71 PRO A O 1
ATOM 570 N N . MET A 1 72 ? 5.145 0.930 3.493 1.00 89.56 72 MET A N 1
ATOM 571 C CA . MET A 1 72 ? 5.951 -0.133 4.094 1.00 89.56 72 MET A CA 1
ATOM 572 C C . MET A 1 72 ? 7.346 -0.200 3.476 1.00 89.56 72 MET A C 1
ATOM 574 O O . MET A 1 72 ? 7.534 0.128 2.304 1.00 89.56 72 MET A O 1
ATOM 578 N N . GLY A 1 73 ? 8.321 -0.645 4.268 1.00 87.19 73 GLY A N 1
ATOM 579 C CA . GLY A 1 73 ? 9.629 -1.069 3.759 1.00 87.19 73 GLY A CA 1
ATOM 580 C C . GLY A 1 73 ? 9.658 -2.570 3.452 1.00 87.19 73 GLY A C 1
ATOM 581 O O . GLY A 1 73 ? 8.811 -3.323 3.936 1.00 87.19 73 GLY A O 1
ATOM 582 N N . ASP A 1 74 ? 10.670 -3.018 2.712 1.00 84.75 74 ASP A N 1
ATOM 583 C CA . ASP A 1 74 ? 10.764 -4.391 2.184 1.00 84.75 74 ASP A CA 1
ATOM 584 C C . ASP A 1 74 ? 10.630 -5.482 3.258 1.00 84.75 74 ASP A C 1
ATOM 586 O O . ASP A 1 74 ? 9.957 -6.490 3.051 1.00 84.75 74 ASP A O 1
ATOM 590 N N . THR A 1 75 ? 11.245 -5.289 4.431 1.00 86.31 75 THR A N 1
ATOM 591 C CA . THR A 1 75 ? 11.170 -6.256 5.542 1.00 86.31 75 THR A CA 1
ATOM 592 C C . THR A 1 75 ? 9.749 -6.396 6.082 1.00 86.31 75 THR A C 1
ATOM 594 O O . THR A 1 75 ? 9.339 -7.486 6.471 1.00 86.31 75 THR A O 1
ATOM 597 N N . GLU A 1 76 ? 8.997 -5.296 6.117 1.00 87.44 76 GLU A N 1
ATOM 598 C CA . GLU A 1 76 ? 7.616 -5.288 6.591 1.00 87.44 76 GLU A CA 1
ATOM 599 C C . GLU A 1 76 ? 6.682 -5.944 5.574 1.00 87.44 76 GLU A C 1
ATOM 601 O O . GLU A 1 76 ? 5.867 -6.778 5.963 1.00 87.44 76 GLU A O 1
ATOM 606 N N . VAL A 1 77 ? 6.855 -5.633 4.284 1.00 85.88 77 VAL A N 1
ATOM 607 C CA . VAL A 1 77 ? 6.119 -6.296 3.199 1.00 85.88 77 VAL A CA 1
ATOM 608 C C . VAL A 1 77 ? 6.382 -7.790 3.252 1.00 85.88 77 VAL A C 1
ATOM 610 O O . VAL A 1 77 ? 5.440 -8.564 3.355 1.00 85.88 77 VAL A O 1
ATOM 613 N N . LYS A 1 78 ? 7.653 -8.205 3.281 1.00 84.31 78 LYS A N 1
ATOM 614 C CA . LYS A 1 78 ? 8.028 -9.618 3.372 1.00 84.31 78 LYS A CA 1
ATOM 615 C C . LYS A 1 78 ? 7.356 -10.313 4.559 1.00 84.31 78 LYS A C 1
ATOM 617 O O . LYS A 1 78 ? 6.811 -11.398 4.385 1.00 84.31 78 LYS A O 1
ATOM 622 N N . TYR A 1 79 ? 7.352 -9.682 5.734 1.00 88.06 79 TYR A N 1
ATOM 623 C CA . TYR A 1 79 ? 6.673 -10.233 6.905 1.00 88.06 79 TYR A CA 1
ATOM 624 C C . TYR A 1 79 ? 5.170 -10.411 6.657 1.00 88.06 79 TYR A C 1
ATOM 626 O O . TYR A 1 79 ? 4.644 -11.487 6.932 1.00 88.06 79 TYR A O 1
ATOM 634 N N . LEU A 1 80 ? 4.504 -9.400 6.088 1.00 86.88 80 LEU A N 1
ATOM 635 C CA . LEU A 1 80 ? 3.090 -9.471 5.722 1.00 86.88 80 LEU A CA 1
ATOM 636 C C . LEU A 1 80 ? 2.814 -10.604 4.725 1.00 86.88 80 LEU A C 1
ATOM 638 O O . LEU A 1 80 ? 1.844 -11.332 4.902 1.00 86.88 80 LEU A O 1
ATOM 642 N N . VAL A 1 81 ? 3.665 -10.786 3.711 1.00 82.19 81 VAL A N 1
ATOM 643 C CA . VAL A 1 81 ? 3.528 -11.884 2.737 1.00 82.19 81 VAL A CA 1
ATOM 644 C C . VAL A 1 81 ? 3.643 -13.247 3.417 1.00 82.19 81 VAL A C 1
ATOM 646 O O . VAL A 1 81 ? 2.860 -14.149 3.131 1.00 82.19 81 VAL A O 1
ATOM 649 N N . GLU A 1 82 ? 4.624 -13.401 4.307 1.00 82.81 82 GLU A N 1
ATOM 650 C CA . GLU A 1 82 ? 4.941 -14.677 4.956 1.00 82.81 82 GLU A CA 1
ATOM 651 C C . GLU A 1 82 ? 3.939 -15.060 6.057 1.00 82.81 82 GLU A C 1
ATOM 653 O O . GLU A 1 82 ? 3.675 -16.246 6.248 1.00 82.81 82 GLU A O 1
ATOM 658 N N . HIS A 1 83 ? 3.376 -14.080 6.772 1.00 85.31 83 HIS A N 1
ATOM 659 C CA . HIS A 1 83 ? 2.569 -14.316 7.979 1.00 85.31 83 HIS A CA 1
ATOM 660 C C . HIS A 1 83 ? 1.102 -13.894 7.829 1.00 85.31 83 HIS A C 1
ATOM 662 O O . HIS A 1 83 ? 0.271 -14.275 8.649 1.00 85.31 83 HIS A O 1
ATOM 668 N N . GLY A 1 84 ? 0.764 -13.118 6.796 1.00 84.38 84 GLY A N 1
ATOM 669 C CA . GLY A 1 84 ? -0.588 -12.597 6.579 1.00 84.38 84 GLY A CA 1
ATOM 670 C C . GLY A 1 84 ? -1.003 -11.492 7.556 1.00 84.38 84 GLY A C 1
ATOM 671 O O . GLY A 1 84 ? -2.177 -11.136 7.603 1.00 84.38 84 GLY A O 1
ATOM 672 N N . GLU A 1 85 ? -0.066 -10.940 8.330 1.00 89.06 85 GLU A N 1
ATOM 673 C CA . GLU A 1 85 ? -0.336 -9.904 9.327 1.00 89.06 85 GLU A CA 1
ATOM 674 C C . GLU A 1 85 ? 0.760 -8.831 9.372 1.00 89.06 85 GLU A C 1
ATOM 676 O O . GLU A 1 85 ? 1.880 -9.031 8.899 1.00 89.06 85 GLU A O 1
ATOM 681 N N . LEU A 1 86 ? 0.446 -7.668 9.948 1.00 89.31 86 LEU A N 1
ATOM 682 C CA . LEU A 1 86 ? 1.433 -6.606 10.131 1.00 89.31 86 LEU A CA 1
ATOM 683 C C . LEU A 1 86 ? 2.345 -6.924 11.330 1.00 89.31 86 LEU A C 1
ATOM 685 O O . LEU A 1 86 ? 1.825 -7.240 12.404 1.00 89.31 86 LEU A O 1
ATOM 689 N N . PRO A 1 87 ? 3.677 -6.766 11.214 1.00 88.25 87 PRO A N 1
ATOM 690 C CA . PRO A 1 87 ? 4.587 -7.005 12.334 1.00 88.25 87 PRO A CA 1
ATOM 691 C C . PRO A 1 87 ? 4.379 -5.967 13.442 1.00 88.25 87 PRO A C 1
ATOM 693 O O . PRO A 1 87 ? 4.071 -4.815 13.157 1.00 88.25 87 PRO A O 1
ATOM 696 N N . ASP A 1 88 ? 4.631 -6.305 14.706 1.00 85.69 88 ASP A N 1
ATOM 697 C CA . ASP A 1 88 ? 4.515 -5.378 15.851 1.00 85.69 88 ASP A CA 1
ATOM 698 C C . ASP A 1 88 ? 5.783 -4.554 16.140 1.00 85.69 88 ASP A C 1
ATOM 700 O O . ASP A 1 88 ? 5.816 -3.711 17.040 1.00 85.69 88 ASP A O 1
ATOM 704 N N . THR A 1 89 ? 6.827 -4.761 15.341 1.00 74.25 89 THR A N 1
ATOM 705 C CA . THR A 1 89 ? 8.180 -4.243 15.581 1.00 74.25 89 THR A CA 1
ATOM 706 C C . THR A 1 89 ? 8.371 -2.778 15.187 1.00 74.25 89 THR A C 1
ATOM 708 O O . THR A 1 89 ? 9.366 -2.155 15.566 1.00 74.25 89 THR A O 1
ATOM 711 N N . GLN A 1 90 ? 7.432 -2.191 14.441 1.00 72.81 90 GLN A N 1
ATOM 712 C CA . GLN A 1 90 ? 7.589 -0.844 13.896 1.00 72.81 90 GLN A CA 1
ATOM 713 C C . GLN A 1 90 ? 7.056 0.225 14.855 1.00 72.81 90 GLN A C 1
ATOM 715 O O . GLN A 1 90 ? 5.919 0.183 15.319 1.00 72.81 90 GLN A O 1
ATOM 720 N N . SER A 1 91 ? 7.874 1.243 15.141 1.00 62.31 91 SER A N 1
ATOM 721 C CA . SER A 1 91 ? 7.490 2.326 16.063 1.00 62.31 91 SER A CA 1
ATOM 722 C C . SER A 1 91 ? 6.432 3.260 15.466 1.00 62.31 91 SER A C 1
ATOM 724 O O . SER A 1 91 ? 5.586 3.789 16.189 1.00 62.31 91 SER A O 1
ATOM 726 N N . TYR A 1 92 ? 6.497 3.464 14.147 1.00 68.69 92 TYR A N 1
ATOM 727 C CA . TYR A 1 92 ? 5.526 4.220 13.367 1.00 68.69 92 TYR A CA 1
ATOM 728 C C . TYR A 1 92 ? 4.707 3.255 12.527 1.00 68.69 92 TYR A C 1
ATOM 730 O O . TYR A 1 92 ? 5.177 2.701 11.540 1.00 68.69 92 TYR A O 1
ATOM 738 N N . GLN A 1 93 ? 3.458 3.073 12.932 1.00 82.81 93 GLN A N 1
ATOM 739 C CA . GLN A 1 93 ? 2.496 2.294 12.180 1.00 82.81 93 GLN A CA 1
ATOM 740 C C . GLN A 1 93 ? 1.265 3.147 11.987 1.00 82.81 93 GLN A C 1
ATOM 742 O O . GLN A 1 93 ? 0.616 3.509 12.967 1.00 82.81 93 GLN A O 1
ATOM 747 N N . ALA A 1 94 ? 0.962 3.461 10.737 1.00 89.56 94 ALA A N 1
ATOM 748 C CA . ALA A 1 94 ? -0.289 4.080 10.369 1.00 89.56 94 ALA A CA 1
ATOM 749 C C . ALA A 1 94 ? -0.913 3.357 9.179 1.00 89.56 94 ALA A C 1
ATOM 751 O O . ALA A 1 94 ? -0.217 2.749 8.369 1.00 89.56 94 ALA A O 1
ATOM 752 N N . ILE A 1 95 ? -2.229 3.434 9.108 1.00 93.06 95 ILE A N 1
ATOM 753 C CA . ILE A 1 95 ? -2.999 3.197 7.892 1.00 93.06 95 ILE A CA 1
ATOM 754 C C . ILE A 1 95 ? -3.652 4.526 7.523 1.00 93.06 95 ILE A C 1
ATOM 756 O O . ILE A 1 95 ? -3.906 5.353 8.406 1.00 93.06 95 ILE A O 1
ATOM 760 N N . ILE A 1 96 ? -3.872 4.769 6.237 1.00 94.56 96 ILE A N 1
ATOM 761 C CA . ILE A 1 96 ? -4.445 6.020 5.744 1.00 94.56 96 ILE A CA 1
ATOM 762 C C . ILE A 1 96 ? -5.650 5.697 4.871 1.00 94.56 96 ILE A C 1
ATOM 764 O O . ILE A 1 96 ? -5.540 4.935 3.921 1.00 94.56 96 ILE A O 1
ATOM 768 N N . GLU A 1 97 ? -6.808 6.244 5.210 1.00 93.88 97 GLU A N 1
ATOM 769 C CA . GLU A 1 97 ? -8.074 5.889 4.574 1.00 93.88 97 GLU A CA 1
ATOM 770 C C . GLU A 1 97 ? -8.345 6.672 3.286 1.00 93.88 97 GLU A C 1
ATOM 772 O O . GLU A 1 97 ? -8.085 7.877 3.199 1.00 93.88 97 GLU A O 1
ATOM 777 N N . GLY A 1 98 ? -8.965 5.974 2.330 1.00 86.62 98 GLY A N 1
ATOM 778 C CA . GLY A 1 98 ? -9.598 6.554 1.151 1.00 86.62 98 GLY A CA 1
ATOM 779 C C . GLY A 1 98 ? -8.608 6.963 0.066 1.00 86.62 98 GLY A C 1
ATOM 780 O O . GLY A 1 98 ? -7.398 6.847 0.227 1.00 86.62 98 GLY A O 1
ATOM 781 N N . GLU A 1 99 ? -9.119 7.468 -1.055 1.00 80.62 99 GLU A N 1
ATOM 782 C CA . GLU A 1 99 ? -8.316 7.832 -2.237 1.00 80.62 99 GLU A CA 1
ATOM 783 C C . GLU A 1 99 ? -7.172 8.810 -1.910 1.00 80.62 99 GLU A C 1
ATOM 785 O O . GLU A 1 99 ? -6.032 8.627 -2.346 1.00 80.62 99 GLU A O 1
ATOM 790 N N . ASN A 1 100 ? -7.436 9.805 -1.054 1.00 88.00 100 ASN A N 1
ATOM 791 C CA . ASN A 1 100 ? -6.405 10.731 -0.574 1.00 88.00 100 ASN A CA 1
ATOM 792 C C . ASN A 1 100 ? -5.305 10.018 0.223 1.00 88.00 100 ASN A C 1
ATOM 794 O O . ASN A 1 100 ? -4.170 10.494 0.269 1.00 88.00 100 ASN A O 1
ATOM 798 N N . GLY A 1 101 ? -5.613 8.868 0.823 1.00 89.69 101 GLY A N 1
ATOM 799 C CA . GLY A 1 101 ? -4.648 8.022 1.504 1.00 89.69 101 GLY A CA 1
ATOM 800 C C . GLY A 1 101 ? -3.575 7.474 0.576 1.00 89.69 101 GLY A C 1
ATOM 801 O O . GLY A 1 101 ? -2.405 7.494 0.956 1.00 89.69 101 GLY A O 1
ATOM 802 N N . ARG A 1 102 ? -3.921 7.104 -0.664 1.00 88.56 102 ARG A N 1
ATOM 803 C CA . ARG A 1 102 ? -2.940 6.672 -1.672 1.00 88.56 102 ARG A CA 1
ATOM 804 C C . ARG A 1 102 ? -1.998 7.806 -2.057 1.00 88.56 102 ARG A C 1
ATOM 806 O O . ARG A 1 102 ? -0.780 7.632 -2.088 1.00 88.56 102 ARG A O 1
ATOM 813 N N . LEU A 1 103 ? -2.550 8.991 -2.323 1.00 87.94 103 LEU A N 1
ATOM 814 C CA . LEU A 1 103 ? -1.766 10.184 -2.667 1.00 87.94 103 LEU A CA 1
ATOM 815 C C . LEU A 1 103 ? -0.832 10.592 -1.526 1.00 87.94 103 LEU A C 1
ATOM 817 O O . LEU A 1 103 ? 0.328 10.936 -1.747 1.00 87.94 103 LEU A O 1
ATOM 821 N N . TYR A 1 104 ? -1.329 10.526 -0.295 1.00 91.00 104 TYR A N 1
ATOM 822 C CA . TYR A 1 104 ? -0.538 10.810 0.887 1.00 91.00 104 TYR A CA 1
ATOM 823 C C . TYR A 1 104 ? 0.551 9.750 1.122 1.00 91.00 104 TYR A C 1
ATOM 825 O O . TYR A 1 104 ? 1.699 10.111 1.381 1.00 91.00 104 TYR A O 1
ATOM 833 N N . ALA A 1 105 ? 0.243 8.459 0.968 1.00 90.81 105 ALA A N 1
ATOM 834 C CA . ALA A 1 105 ? 1.212 7.371 1.105 1.00 90.81 105 ALA A CA 1
ATOM 835 C C . ALA A 1 105 ? 2.346 7.464 0.062 1.00 90.81 105 ALA A C 1
ATOM 837 O O . ALA A 1 105 ? 3.508 7.222 0.388 1.00 90.81 105 ALA A O 1
ATOM 838 N N . ASN A 1 106 ? 2.053 7.933 -1.155 1.00 88.69 106 ASN A N 1
ATOM 839 C CA . ASN A 1 106 ? 3.058 8.179 -2.200 1.00 88.69 106 ASN A CA 1
ATOM 840 C C . ASN A 1 106 ? 4.128 9.211 -1.820 1.00 88.69 106 ASN A C 1
ATOM 842 O O . ASN A 1 106 ? 5.246 9.178 -2.343 1.00 88.69 106 ASN A O 1
ATOM 846 N N . LYS A 1 107 ? 3.845 10.102 -0.863 1.00 89.38 107 LYS A N 1
ATOM 847 C CA . LYS A 1 107 ? 4.844 11.058 -0.357 1.00 89.38 107 LYS A CA 1
ATOM 848 C C . LYS A 1 107 ? 6.024 10.363 0.320 1.00 89.38 107 LYS A C 1
ATOM 850 O O . LYS A 1 107 ? 7.120 10.913 0.316 1.00 89.38 107 LYS A O 1
ATOM 855 N N . TYR A 1 108 ? 5.817 9.167 0.870 1.00 88.62 108 TYR A N 1
ATOM 856 C CA . TYR A 1 108 ? 6.887 8.387 1.489 1.00 88.62 108 TYR A CA 1
ATOM 857 C C . TYR A 1 108 ? 7.853 7.813 0.446 1.00 88.62 108 TYR A C 1
ATOM 859 O O . TYR A 1 108 ? 9.062 7.930 0.615 1.00 88.62 108 TYR A O 1
ATOM 867 N N . LEU A 1 109 ? 7.328 7.288 -0.666 1.00 86.38 109 LEU A N 1
ATOM 868 C CA . LEU A 1 109 ? 8.126 6.705 -1.755 1.00 86.38 109 LEU A CA 1
ATOM 869 C C . LEU A 1 109 ? 8.910 7.773 -2.532 1.00 86.38 109 LEU A C 1
ATOM 871 O O . LEU A 1 109 ? 10.036 7.552 -2.964 1.00 86.38 109 LEU A O 1
ATOM 875 N N . THR A 1 110 ? 8.322 8.960 -2.688 1.00 83.00 110 THR A N 1
ATOM 876 C CA . THR A 1 110 ? 8.938 10.099 -3.395 1.00 83.00 110 THR A CA 1
ATOM 877 C C . THR A 1 110 ? 9.912 10.910 -2.536 1.00 83.00 110 THR A C 1
ATOM 879 O O . THR A 1 110 ? 10.537 11.844 -3.033 1.00 83.00 110 THR A O 1
ATOM 882 N N . GLY A 1 111 ? 10.036 10.594 -1.243 1.00 84.00 111 GLY A N 1
ATOM 883 C CA . GLY A 1 111 ? 10.888 11.328 -0.303 1.00 84.00 111 GLY A CA 1
ATOM 884 C C . GLY A 1 111 ? 10.319 12.669 0.177 1.00 84.00 111 GLY A C 1
ATOM 885 O O . GLY A 1 111 ? 10.962 13.347 0.976 1.00 84.00 111 GLY A O 1
ATOM 886 N N . ALA A 1 112 ? 9.107 13.049 -0.242 1.00 87.44 112 ALA A N 1
ATOM 887 C CA . ALA A 1 112 ? 8.411 14.234 0.266 1.00 87.44 112 ALA A CA 1
ATOM 888 C C . ALA A 1 112 ? 8.012 14.098 1.750 1.00 87.44 112 ALA A C 1
ATOM 890 O O . ALA A 1 112 ? 7.830 15.099 2.443 1.00 87.44 112 ALA A O 1
ATOM 891 N N . LYS A 1 113 ? 7.894 12.862 2.252 1.00 85.69 113 LYS A N 1
ATOM 892 C CA . LYS A 1 113 ? 7.726 12.538 3.671 1.00 85.69 113 LYS A CA 1
ATOM 893 C C . LYS A 1 113 ? 8.741 11.476 4.077 1.00 85.69 113 LYS A C 1
ATOM 895 O O . LYS A 1 113 ? 8.911 10.480 3.386 1.00 85.69 113 LYS A O 1
ATOM 900 N N . TRP A 1 114 ? 9.401 11.678 5.215 1.00 82.75 114 TRP A N 1
ATOM 901 C CA . TRP A 1 114 ? 10.470 10.797 5.681 1.00 82.75 114 TRP A CA 1
ATOM 902 C C . TRP A 1 114 ? 10.109 10.111 6.998 1.00 82.75 114 TRP A C 1
ATOM 904 O O . TRP A 1 114 ? 9.609 10.752 7.924 1.00 82.75 114 TRP A O 1
ATOM 914 N N . VAL A 1 115 ? 10.400 8.812 7.090 1.00 81.88 115 VAL A N 1
ATOM 915 C CA . VAL A 1 115 ? 10.360 8.015 8.325 1.00 81.88 115 VAL A CA 1
ATOM 916 C C . VAL A 1 115 ? 11.513 7.014 8.321 1.00 81.88 115 VAL A C 1
ATOM 918 O O . VAL A 1 115 ? 11.952 6.572 7.261 1.00 81.88 115 VAL A O 1
ATOM 921 N N . GLY A 1 116 ? 11.976 6.618 9.509 1.00 79.56 116 GLY A N 1
ATOM 922 C CA . GLY A 1 116 ? 13.145 5.739 9.658 1.00 79.56 116 GLY A CA 1
ATOM 923 C C . GLY A 1 116 ? 12.968 4.307 9.142 1.00 79.56 116 GLY A C 1
ATOM 924 O O . GLY A 1 116 ? 13.942 3.568 9.089 1.00 79.56 116 GLY A O 1
ATOM 925 N N . THR A 1 117 ? 11.753 3.903 8.758 1.00 75.75 117 THR A N 1
ATOM 926 C CA . THR A 1 117 ? 11.481 2.590 8.148 1.00 75.75 117 THR A CA 1
ATOM 927 C C . THR A 1 117 ? 11.715 2.564 6.638 1.00 75.75 117 THR A C 1
ATOM 929 O O . THR A 1 117 ? 11.608 1.500 6.042 1.00 75.75 117 THR A O 1
ATOM 932 N N . HIS A 1 118 ? 12.041 3.715 6.035 1.00 83.94 118 HIS A N 1
ATOM 933 C CA . HIS A 1 118 ? 12.333 3.881 4.608 1.00 83.94 118 HIS A CA 1
ATOM 934 C C . HIS A 1 118 ? 11.338 3.163 3.677 1.00 83.94 118 HIS A C 1
ATOM 936 O O . HIS A 1 118 ? 11.727 2.224 2.985 1.00 83.94 118 HIS A O 1
ATOM 942 N N . PRO A 1 119 ? 10.058 3.581 3.652 1.00 88.00 119 PRO A N 1
ATOM 943 C CA . PRO A 1 119 ? 9.060 2.916 2.836 1.00 88.00 119 PRO A CA 1
ATOM 944 C C . PRO A 1 119 ? 9.401 2.969 1.348 1.00 88.00 119 PRO A C 1
ATOM 946 O O . PRO A 1 119 ? 9.655 4.039 0.797 1.00 88.00 119 PRO A O 1
ATOM 949 N N . THR A 1 120 ? 9.362 1.807 0.717 1.00 87.75 120 THR A N 1
ATOM 950 C CA . THR A 1 120 ? 9.577 1.575 -0.719 1.00 87.75 120 THR A CA 1
ATOM 951 C C . THR A 1 120 ? 8.288 1.154 -1.413 1.00 87.75 120 THR A C 1
ATOM 953 O O . THR A 1 120 ? 8.180 1.247 -2.630 1.00 87.75 120 THR A O 1
ATOM 956 N N . THR A 1 121 ? 7.308 0.720 -0.624 1.00 89.00 121 THR A N 1
ATOM 957 C CA . THR A 1 121 ? 6.101 0.050 -1.084 1.00 89.00 121 THR A CA 1
ATOM 958 C C . THR A 1 121 ? 4.881 0.676 -0.425 1.00 89.00 121 THR A C 1
ATOM 960 O O . THR A 1 121 ? 4.937 1.082 0.737 1.00 89.00 121 THR A O 1
ATOM 963 N N . ILE A 1 122 ? 3.762 0.758 -1.139 1.00 90.75 122 ILE A N 1
ATOM 964 C CA . ILE A 1 122 ? 2.457 1.068 -0.551 1.00 90.75 122 ILE A CA 1
ATOM 965 C C . ILE A 1 122 ? 1.623 -0.194 -0.667 1.00 90.75 122 ILE A C 1
ATOM 967 O O . ILE A 1 122 ? 1.547 -0.774 -1.738 1.00 90.75 122 ILE A O 1
ATOM 971 N N . VAL A 1 123 ? 1.010 -0.616 0.432 1.00 90.56 123 VAL A N 1
ATOM 972 C CA . VAL A 1 123 ? 0.085 -1.748 0.434 1.00 90.56 123 VAL A CA 1
ATOM 973 C C . VAL A 1 123 ? -1.330 -1.228 0.620 1.00 90.56 123 VAL A C 1
ATOM 975 O O . VAL A 1 123 ? -1.589 -0.417 1.518 1.00 90.56 123 VAL A O 1
ATOM 978 N N . GLU A 1 124 ? -2.230 -1.690 -0.239 1.00 91.31 124 GLU A N 1
ATOM 979 C CA . GLU A 1 124 ? -3.665 -1.438 -0.167 1.00 91.31 124 GLU A CA 1
ATOM 980 C C . GLU A 1 124 ? -4.370 -2.560 0.612 1.00 91.31 124 GLU A C 1
ATOM 982 O O . GLU A 1 124 ? -4.102 -3.743 0.413 1.00 91.31 124 GLU A O 1
ATOM 987 N N . PHE A 1 125 ? -5.297 -2.194 1.497 1.00 91.00 125 PHE A N 1
ATOM 988 C CA . PHE A 1 125 ? -6.100 -3.130 2.281 1.00 91.00 125 PHE A CA 1
ATOM 989 C C . PHE A 1 125 ? -7.592 -2.835 2.129 1.00 91.00 125 PHE A C 1
ATOM 991 O O . PHE A 1 125 ? -8.009 -1.686 2.312 1.00 91.00 125 PHE A O 1
ATOM 998 N N . CYS A 1 126 ? -8.407 -3.879 1.929 1.00 90.56 126 CYS A N 1
ATOM 999 C CA . CYS A 1 126 ? -9.854 -3.796 2.120 1.00 90.56 126 CYS A CA 1
ATOM 1000 C C . CYS A 1 126 ? -10.183 -4.073 3.584 1.00 90.56 126 CYS A C 1
ATOM 1002 O O . CYS A 1 126 ? -10.129 -5.209 4.058 1.00 90.56 126 CYS A O 1
ATOM 1004 N N . ALA A 1 127 ? -10.541 -3.036 4.330 1.00 90.12 127 ALA A N 1
ATOM 1005 C CA . ALA A 1 127 ? -10.874 -3.172 5.739 1.00 90.12 127 ALA A CA 1
ATOM 1006 C C . ALA A 1 127 ? -12.379 -2.972 5.963 1.00 90.12 127 ALA A C 1
ATOM 1008 O O . ALA A 1 127 ? -12.980 -2.089 5.349 1.00 90.12 127 ALA A O 1
ATOM 1009 N N . PRO A 1 128 ? -13.021 -3.716 6.883 1.00 91.88 128 PRO A N 1
ATOM 1010 C CA . PRO A 1 128 ? -14.395 -3.427 7.277 1.00 91.88 128 PRO A CA 1
ATOM 1011 C C . PRO A 1 128 ? -14.533 -1.979 7.760 1.00 91.88 128 PRO A C 1
ATOM 1013 O O . PRO A 1 128 ? -13.803 -1.553 8.656 1.00 91.88 128 PRO A O 1
ATOM 1016 N N . THR A 1 129 ? -15.517 -1.231 7.256 1.00 92.12 129 THR A N 1
ATOM 1017 C CA . THR A 1 129 ? -15.718 0.181 7.629 1.00 92.12 129 THR A CA 1
ATOM 1018 C C . THR A 1 129 ? -15.835 0.344 9.147 1.00 92.12 129 THR A C 1
ATOM 1020 O O . THR A 1 129 ? -15.238 1.239 9.731 1.00 92.12 129 THR A O 1
ATOM 1023 N N . LYS A 1 130 ? -16.526 -0.584 9.827 1.00 92.19 130 LYS A N 1
ATOM 1024 C CA . LYS A 1 130 ? -16.657 -0.581 11.296 1.00 92.19 130 LYS A CA 1
ATOM 1025 C C . LYS A 1 130 ? -15.314 -0.676 12.029 1.00 92.19 130 LYS A C 1
ATOM 1027 O O . LYS A 1 130 ? -15.163 -0.072 13.090 1.00 92.19 130 LYS A O 1
ATOM 1032 N N . LEU A 1 131 ? -14.361 -1.442 11.493 1.00 92.75 131 LEU A N 1
ATOM 1033 C CA . LEU A 1 131 ? -13.013 -1.536 12.057 1.00 92.75 131 L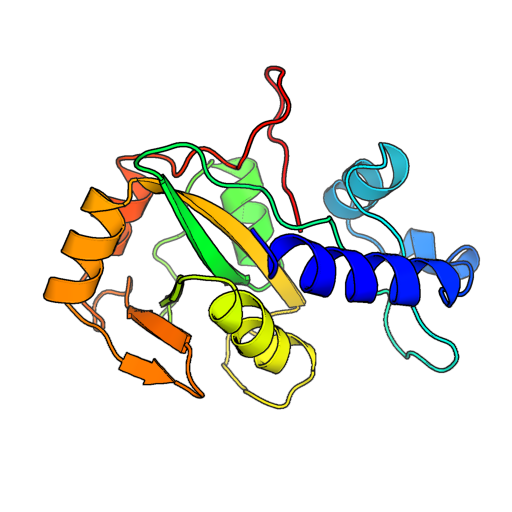EU A CA 1
ATOM 1034 C C . LEU A 1 131 ? -12.310 -0.183 11.935 1.00 92.75 131 LEU A C 1
ATOM 1036 O O . LEU A 1 131 ? -11.802 0.329 12.928 1.00 92.75 131 LEU A O 1
ATOM 1040 N N . ILE A 1 132 ? -12.350 0.423 10.749 1.00 93.94 132 ILE A N 1
ATOM 1041 C CA . ILE A 1 132 ? -11.725 1.725 10.499 1.00 93.94 132 ILE A CA 1
ATOM 1042 C C . ILE A 1 132 ? -12.341 2.826 11.369 1.00 93.94 132 ILE A C 1
ATOM 1044 O O . ILE A 1 132 ? -11.604 3.574 12.005 1.00 93.94 132 ILE A O 1
ATOM 1048 N N . GLU A 1 133 ? -13.665 2.864 11.523 1.00 94.50 133 GLU A N 1
ATOM 1049 C CA . GLU A 1 133 ? -14.331 3.789 12.452 1.00 94.50 133 GLU A CA 1
ATOM 1050 C C . GLU A 1 133 ? -13.901 3.571 13.912 1.00 94.50 133 GLU A C 1
ATOM 1052 O O . GLU A 1 133 ? -13.667 4.527 14.653 1.00 94.50 133 GLU A O 1
ATOM 1057 N N . THR A 1 134 ? -13.712 2.316 14.325 1.00 93.25 134 THR A N 1
ATOM 1058 C CA . THR A 1 134 ? -13.196 1.994 15.667 1.00 93.25 134 THR A CA 1
ATOM 1059 C C . THR A 1 134 ? -11.763 2.504 15.853 1.00 93.25 134 THR A C 1
ATOM 1061 O O . THR A 1 134 ? -11.415 3.032 16.911 1.00 93.25 134 THR A O 1
ATOM 1064 N N . LEU A 1 135 ? -10.915 2.380 14.828 1.00 92.62 135 LEU A N 1
ATOM 1065 C CA . LEU A 1 135 ? -9.537 2.876 14.858 1.00 92.62 135 LEU A CA 1
ATOM 1066 C C . LEU A 1 135 ? -9.486 4.409 14.880 1.00 92.62 135 LEU A C 1
ATOM 1068 O O . LEU A 1 135 ? -8.744 4.978 15.682 1.00 92.62 135 LEU A O 1
ATOM 1072 N N . LYS A 1 136 ? -10.338 5.078 14.096 1.00 93.44 136 LYS A N 1
ATOM 1073 C CA . LYS A 1 136 ? -10.501 6.540 14.109 1.00 93.44 136 LYS A CA 1
ATOM 1074 C C . LYS A 1 136 ? -10.834 7.079 15.497 1.00 93.44 136 LYS A C 1
ATOM 1076 O O . LYS A 1 136 ? -10.243 8.069 15.923 1.00 93.44 136 LYS A O 1
ATOM 1081 N N . GLN A 1 137 ? -11.741 6.415 16.217 1.00 92.56 137 GLN A N 1
ATOM 1082 C CA . GLN A 1 137 ? -12.121 6.801 17.582 1.00 92.56 137 GLN A CA 1
ATOM 1083 C C . GLN A 1 137 ? -10.960 6.694 18.578 1.00 92.56 137 GLN A C 1
ATOM 1085 O O . GLN A 1 137 ? -10.906 7.458 19.540 1.00 92.56 137 GLN A O 1
ATOM 1090 N N . LYS A 1 138 ? -10.023 5.761 18.361 1.00 90.56 138 LYS A N 1
ATOM 1091 C CA . LYS A 1 138 ? -8.820 5.631 19.195 1.00 90.56 138 LYS A CA 1
ATOM 1092 C C . LYS A 1 138 ? -7.817 6.734 18.895 1.00 90.56 138 LYS A C 1
ATOM 1094 O O . LYS A 1 138 ? -7.282 7.347 19.817 1.00 90.56 138 LYS A O 1
ATOM 1099 N N . GLN A 1 139 ? -7.526 6.948 17.616 1.00 90.19 139 GLN A N 1
ATOM 1100 C CA . GLN A 1 139 ? -6.659 8.021 17.163 1.00 90.19 139 GLN A CA 1
ATOM 1101 C C . GLN A 1 139 ? -6.856 8.273 15.671 1.00 90.19 139 GLN A C 1
ATOM 1103 O O . GLN A 1 139 ? -6.691 7.377 14.846 1.00 90.19 139 GLN A O 1
ATOM 1108 N N . MET A 1 140 ? -7.074 9.537 15.330 1.00 92.88 140 MET A N 1
ATOM 1109 C CA . MET A 1 140 ? -7.106 10.010 13.956 1.00 92.88 140 MET A CA 1
ATOM 1110 C C . MET A 1 140 ? -6.326 11.317 13.855 1.00 92.88 140 MET A C 1
ATOM 1112 O O . MET A 1 140 ? -6.381 12.158 14.756 1.00 92.88 140 MET A O 1
ATOM 1116 N N . LYS A 1 141 ? -5.610 11.487 12.749 1.00 92.06 141 LYS A N 1
ATOM 1117 C CA . LYS A 1 141 ? -5.016 12.754 12.334 1.00 92.06 141 LYS A CA 1
ATOM 1118 C C . LYS A 1 141 ? -5.417 13.047 10.901 1.00 92.06 141 LYS A C 1
ATOM 1120 O O . LYS A 1 141 ? -5.481 12.137 10.079 1.00 92.06 141 LYS A O 1
ATOM 1125 N N . ILE A 1 142 ? -5.666 14.318 10.623 1.00 93.31 142 ILE A N 1
ATOM 1126 C CA . ILE A 1 142 ? -5.858 14.807 9.262 1.00 93.31 142 ILE A CA 1
ATOM 1127 C C . ILE A 1 142 ? -4.481 15.217 8.743 1.00 93.31 142 ILE A C 1
ATOM 1129 O O . ILE A 1 142 ? -3.829 16.068 9.344 1.00 93.31 142 ILE A O 1
ATOM 1133 N N . GLU A 1 143 ? -4.037 14.603 7.653 1.00 89.25 143 GLU A N 1
ATOM 1134 C CA . GLU A 1 143 ? -2.715 14.809 7.060 1.00 89.25 143 GL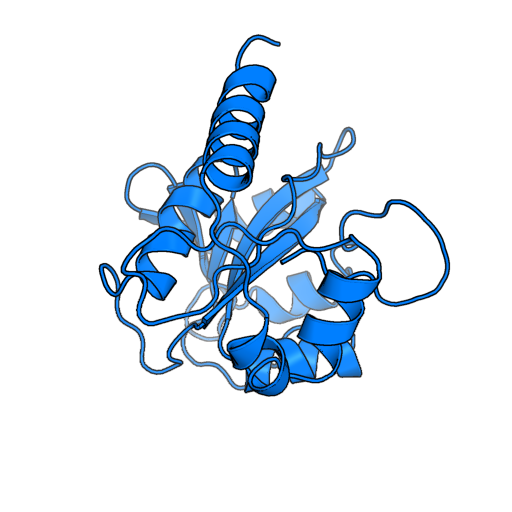U A CA 1
ATOM 1135 C C . GLU A 1 143 ? -2.890 15.059 5.559 1.00 89.25 143 GLU A C 1
ATOM 1137 O O . GLU A 1 143 ? -3.246 14.154 4.810 1.00 89.25 143 GLU A O 1
ATOM 1142 N N . ASP A 1 144 ? -2.686 16.302 5.118 1.00 87.62 144 ASP A N 1
ATOM 1143 C CA . ASP A 1 144 ? -2.818 16.713 3.712 1.00 87.62 144 ASP A CA 1
ATOM 1144 C C . ASP A 1 144 ? -4.122 16.246 3.033 1.00 87.62 144 ASP A C 1
ATOM 1146 O O . ASP A 1 144 ? -4.121 15.782 1.894 1.00 87.62 144 ASP A O 1
ATOM 1150 N N . GLY A 1 145 ? -5.243 16.347 3.754 1.00 88.81 145 GLY A N 1
ATOM 1151 C CA . GLY A 1 145 ? -6.564 15.943 3.261 1.00 88.81 145 GLY A CA 1
ATOM 1152 C C . GLY A 1 145 ? -6.857 14.440 3.348 1.00 88.81 145 GLY A C 1
ATOM 1153 O O . GLY A 1 145 ? -7.937 14.018 2.932 1.00 88.81 145 GLY A O 1
ATOM 1154 N N . ALA A 1 146 ? -5.944 13.639 3.903 1.00 93.25 146 ALA A N 1
ATOM 1155 C CA . ALA A 1 146 ? -6.142 12.221 4.181 1.00 93.25 146 ALA A CA 1
ATOM 1156 C C . ALA A 1 146 ? -6.375 11.966 5.679 1.00 93.25 146 ALA A C 1
ATOM 1158 O O . ALA A 1 146 ? -5.866 12.691 6.539 1.00 93.25 146 ALA A O 1
ATOM 1159 N N . LEU A 1 147 ? -7.137 10.919 6.001 1.00 94.50 147 LEU A N 1
ATOM 1160 C CA . LEU A 1 147 ? -7.364 10.491 7.381 1.00 94.50 147 LEU A CA 1
ATOM 1161 C C . LEU A 1 147 ? -6.357 9.399 7.729 1.00 94.50 147 LEU A C 1
ATOM 1163 O O . LEU A 1 147 ? -6.401 8.312 7.166 1.00 94.50 147 LEU A O 1
ATOM 1167 N N . SER A 1 148 ? -5.443 9.690 8.650 1.00 93.00 148 SER A N 1
ATOM 1168 C CA . SER A 1 148 ? -4.403 8.768 9.109 1.00 93.00 148 SER A CA 1
ATOM 1169 C C . SER A 1 148 ? -4.737 8.251 10.505 1.00 93.00 148 SER A C 1
ATOM 1171 O O . SER A 1 148 ? -4.980 9.035 11.425 1.00 93.00 148 SER A O 1
ATOM 1173 N N . MET A 1 149 ? -4.675 6.935 10.697 1.00 93.12 149 MET A N 1
ATOM 1174 C CA . MET A 1 149 ? -4.895 6.280 11.990 1.00 93.12 149 MET A CA 1
ATOM 1175 C C . MET A 1 149 ? -3.628 5.567 12.428 1.00 93.12 149 MET A C 1
ATOM 1177 O O . MET A 1 149 ? -3.026 4.828 11.652 1.00 93.12 149 MET A O 1
ATOM 1181 N N . GLY A 1 150 ? -3.224 5.790 13.675 1.00 89.62 150 GLY A N 1
ATOM 1182 C CA . GLY A 1 150 ? -2.111 5.076 14.282 1.00 89.62 150 GLY A CA 1
ATOM 1183 C C . GLY A 1 150 ? -2.501 3.654 14.681 1.00 89.62 150 GLY A C 1
ATOM 1184 O O . GLY A 1 150 ? -3.583 3.433 15.223 1.00 89.62 150 GLY A O 1
ATOM 1185 N N . LEU A 1 151 ? -1.607 2.695 14.441 1.00 88.19 151 LEU A N 1
ATOM 1186 C CA . LEU A 1 151 ? -1.733 1.312 14.912 1.00 88.19 151 LEU A CA 1
ATOM 1187 C C . LEU A 1 151 ? -0.769 0.989 16.062 1.00 88.19 151 LEU A C 1
ATOM 1189 O O . LEU A 1 151 ? -1.058 0.113 16.877 1.00 88.19 151 LEU A O 1
ATOM 1193 N N . GLY A 1 152 ? 0.355 1.704 16.148 1.00 84.69 152 GLY A N 1
ATOM 1194 C CA . GLY A 1 152 ? 1.441 1.386 17.072 1.00 84.69 152 GLY A CA 1
ATOM 1195 C C . GLY A 1 152 ? 1.090 1.593 18.549 1.00 84.69 152 GLY A C 1
ATOM 1196 O O . GLY A 1 152 ? 0.102 2.233 18.918 1.00 84.69 152 GLY A O 1
ATOM 1197 N N . HIS A 1 153 ? 1.960 1.113 19.438 1.00 77.00 153 HIS A N 1
ATOM 1198 C CA . HIS A 1 153 ? 1.700 1.145 20.882 1.00 77.00 153 HIS A CA 1
ATOM 1199 C C . HIS A 1 153 ? 1.541 2.574 21.452 1.00 77.00 153 HIS A C 1
ATOM 1201 O O . HIS A 1 153 ? 0.797 2.798 22.410 1.00 77.00 153 HIS A O 1
ATOM 1207 N N . LYS A 1 154 ? 2.233 3.559 20.862 1.00 73.50 154 LYS A N 1
ATOM 1208 C CA . LYS A 1 154 ? 2.113 4.992 21.206 1.00 73.50 154 LYS A CA 1
ATOM 1209 C C . LYS A 1 154 ? 0.973 5.703 20.461 1.00 73.50 154 LYS A C 1
ATOM 1211 O O . LYS A 1 154 ? 0.762 6.896 20.658 1.00 73.50 154 LYS A O 1
ATOM 1216 N N . ALA A 1 155 ? 0.274 4.989 19.587 1.00 68.44 155 ALA A N 1
ATOM 1217 C CA . ALA A 1 155 ? -0.593 5.536 18.560 1.00 68.44 155 ALA A CA 1
ATOM 1218 C C . ALA A 1 155 ? -1.882 4.697 18.473 1.00 68.44 155 ALA A C 1
ATOM 1220 O O . ALA A 1 155 ? -2.040 3.866 17.592 1.00 68.44 155 ALA A O 1
ATOM 1221 N N . GLY A 1 156 ? -2.767 4.836 19.465 1.00 70.94 156 GLY A N 1
ATOM 1222 C CA . GLY A 1 156 ? -4.074 4.164 19.504 1.00 70.94 156 GLY A CA 1
ATOM 1223 C C . GLY A 1 156 ? -4.070 2.670 19.873 1.00 70.94 156 GLY A C 1
ATOM 1224 O O . GLY A 1 156 ? -5.109 2.176 20.312 1.00 70.94 156 GLY A O 1
ATOM 1225 N N . LYS A 1 157 ? -2.927 1.964 19.771 1.00 84.31 157 LYS A N 1
ATOM 1226 C CA . LYS A 1 157 ? -2.807 0.502 19.989 1.00 84.31 157 LYS A CA 1
ATOM 1227 C C . LYS A 1 157 ? -3.771 -0.300 19.102 1.00 84.31 157 LYS A C 1
ATOM 1229 O O . LYS A 1 157 ? -4.430 -1.230 19.561 1.00 84.31 157 LYS A O 1
ATOM 1234 N N . GLY A 1 158 ? -3.909 0.130 17.850 1.00 88.25 158 GLY A N 1
ATOM 1235 C CA . GLY A 1 158 ? -4.833 -0.448 16.878 1.00 88.25 158 GLY A CA 1
ATOM 1236 C C . GLY A 1 158 ? -4.345 -1.739 16.222 1.00 88.25 158 GLY A C 1
ATOM 1237 O O . GLY A 1 158 ? -5.169 -2.456 15.668 1.00 88.25 158 GLY A O 1
ATOM 1238 N N . LEU A 1 159 ? -3.044 -2.044 16.294 1.00 90.19 159 LEU A N 1
ATOM 1239 C CA . LEU A 1 159 ? -2.441 -3.170 15.577 1.00 90.19 159 LEU A CA 1
ATOM 1240 C C . LEU A 1 159 ? -3.123 -4.524 15.858 1.00 90.19 159 LEU A C 1
ATOM 1242 O O . LEU A 1 159 ? -3.500 -5.165 14.882 1.00 90.19 159 LEU A O 1
ATOM 1246 N N . PRO A 1 160 ? -3.380 -4.943 17.118 1.00 89.81 160 PRO A N 1
ATOM 1247 C CA . PRO A 1 160 ? -4.046 -6.225 17.361 1.00 89.81 160 PRO A CA 1
ATOM 1248 C C . PRO A 1 160 ? -5.428 -6.298 16.708 1.00 89.81 160 PRO A C 1
ATOM 1250 O O . PRO A 1 160 ? -5.750 -7.286 16.068 1.00 89.81 160 PRO A O 1
ATOM 1253 N N . LEU A 1 161 ? -6.210 -5.213 16.768 1.00 88.81 161 LEU A N 1
ATOM 1254 C CA . LEU A 1 161 ? -7.531 -5.160 16.132 1.00 88.81 161 LEU A CA 1
ATOM 1255 C C . LEU A 1 161 ? -7.452 -5.232 14.604 1.00 88.81 161 LEU A C 1
ATOM 1257 O O . LEU A 1 161 ? -8.372 -5.745 13.971 1.00 88.81 161 LEU A O 1
ATOM 1261 N N . PHE A 1 162 ? -6.392 -4.671 14.019 1.00 90.00 162 PHE A N 1
ATOM 1262 C CA . PHE A 1 162 ? -6.176 -4.686 12.577 1.00 90.00 162 PHE A CA 1
ATOM 1263 C C . PHE A 1 162 ? -5.660 -6.043 12.076 1.00 90.00 162 PHE A C 1
ATOM 1265 O O . PHE A 1 162 ? -5.993 -6.417 10.961 1.00 90.00 162 PHE A O 1
ATOM 1272 N N . ASN A 1 163 ? -4.909 -6.789 12.894 1.00 89.44 163 ASN A N 1
ATOM 1273 C CA . ASN A 1 163 ? -4.451 -8.144 12.562 1.00 89.44 163 ASN A CA 1
ATOM 1274 C C . ASN A 1 163 ? -5.506 -9.228 12.878 1.00 89.44 163 ASN A C 1
ATOM 1276 O O . ASN A 1 163 ? -5.600 -10.213 12.156 1.00 89.44 163 ASN A O 1
ATOM 1280 N N . GLU A 1 164 ? -6.333 -9.058 13.922 1.00 82.12 164 GLU A N 1
ATOM 1281 C CA . GLU A 1 164 ? -7.366 -10.034 14.340 1.00 82.12 164 GLU A CA 1
ATOM 1282 C C . GLU A 1 164 ? -8.440 -10.286 13.277 1.00 82.12 164 GLU A C 1
ATOM 1284 O O . GLU A 1 164 ? -9.011 -11.374 13.189 1.00 82.12 164 GLU A O 1
ATOM 1289 N N . LYS A 1 165 ? -8.747 -9.266 12.480 1.00 62.09 165 LYS A N 1
ATOM 1290 C CA . LYS A 1 165 ? -9.508 -9.432 11.251 1.00 62.09 165 LYS A CA 1
ATOM 1291 C C . LYS A 1 165 ? -8.504 -9.220 10.148 1.00 62.09 165 LYS A C 1
ATOM 1293 O O . LYS A 1 165 ? -8.183 -8.052 9.944 1.00 62.09 165 LYS A O 1
ATOM 1298 N N . PRO A 1 166 ? -8.016 -10.262 9.454 1.00 49.81 166 PRO A N 1
ATOM 1299 C CA . PRO A 1 166 ? -7.242 -10.004 8.260 1.00 49.81 166 PRO A CA 1
ATOM 1300 C C . PRO A 1 166 ? -8.124 -9.096 7.412 1.00 49.81 166 PRO A C 1
ATOM 1302 O O . PRO A 1 166 ? -9.249 -9.459 7.057 1.00 49.81 166 PRO A O 1
ATOM 1305 N N . ALA A 1 167 ? -7.678 -7.855 7.226 1.00 50.41 167 ALA A N 1
ATOM 1306 C CA . ALA A 1 167 ? -8.190 -7.032 6.161 1.00 50.41 167 ALA A CA 1
ATOM 1307 C C . ALA A 1 167 ? -8.019 -7.921 4.938 1.00 50.41 167 ALA A C 1
ATOM 1309 O O . ALA A 1 167 ? -6.890 -8.265 4.588 1.00 50.41 167 ALA A O 1
ATOM 1310 N N . GLU A 1 168 ? -9.129 -8.450 4.424 1.00 47.22 168 GLU A N 1
ATOM 1311 C CA . GLU A 1 168 ? -9.084 -9.283 3.241 1.00 47.22 168 GLU A CA 1
ATOM 1312 C C . GLU A 1 168 ? -8.401 -8.406 2.198 1.00 47.22 168 GLU A C 1
ATOM 1314 O O . GLU A 1 168 ? -8.915 -7.344 1.834 1.00 47.22 168 GLU A O 1
ATOM 1319 N N . LEU A 1 169 ? -7.178 -8.781 1.814 1.00 50.91 169 LEU A N 1
ATOM 1320 C CA . LEU A 1 169 ? -6.509 -8.166 0.679 1.00 50.91 169 LEU A CA 1
ATOM 1321 C C . LEU A 1 169 ? -7.522 -8.244 -0.457 1.00 50.91 169 LEU A C 1
ATOM 1323 O O . LEU A 1 169 ? -8.084 -9.317 -0.683 1.00 50.91 169 LEU A O 1
ATOM 1327 N N . CYS A 1 170 ? -7.851 -7.101 -1.057 1.00 42.50 170 CYS A N 1
ATOM 1328 C CA . CYS A 1 170 ? -8.943 -6.983 -2.014 1.00 42.50 170 CYS A CA 1
ATOM 1329 C C . CYS A 1 170 ? -8.816 -8.096 -3.075 1.00 42.50 170 CYS A C 1
ATOM 1331 O O . CYS A 1 170 ? -7.907 -8.048 -3.901 1.00 42.50 170 CYS A O 1
ATOM 1333 N N . GLN A 1 171 ? -9.663 -9.135 -3.038 1.00 42.28 171 GLN A N 1
ATOM 1334 C CA . GLN A 1 171 ? -9.516 -10.275 -3.949 1.00 42.28 171 GLN A CA 1
ATOM 1335 C C . GLN A 1 171 ? -10.297 -10.076 -5.248 1.00 42.28 171 GLN A C 1
ATOM 1337 O O . GLN A 1 171 ? -11.524 -10.002 -5.248 1.00 42.28 171 GLN A O 1
ATOM 1342 N N . GLY A 1 172 ? -9.573 -10.180 -6.365 1.00 29.33 172 GLY A N 1
ATOM 1343 C CA . GLY A 1 172 ? -9.929 -11.127 -7.423 1.00 29.33 172 GLY A CA 1
ATOM 1344 C C . GLY A 1 172 ? -9.388 -12.517 -7.046 1.00 29.33 172 GLY A C 1
ATOM 1345 O O . GLY A 1 172 ? -8.236 -12.646 -6.652 1.00 29.33 172 GLY A O 1
ATOM 1346 N N . ALA A 1 173 ? -10.241 -13.540 -7.077 1.00 29.47 173 ALA A N 1
ATOM 1347 C CA . ALA A 1 173 ? -10.102 -14.800 -6.339 1.00 29.47 173 ALA A CA 1
ATOM 1348 C C . ALA A 1 173 ? -9.033 -15.801 -6.841 1.00 29.47 173 ALA A C 1
ATOM 1350 O O . ALA A 1 173 ? -8.970 -16.096 -8.031 1.00 29.47 173 ALA A O 1
ATOM 1351 N N . THR A 1 174 ? -8.290 -16.424 -5.911 1.00 23.83 174 THR A N 1
ATOM 1352 C CA . THR A 1 174 ? -8.176 -17.890 -5.653 1.00 23.83 174 THR A CA 1
ATOM 1353 C C . THR A 1 174 ? -6.935 -18.185 -4.797 1.00 23.83 174 THR A C 1
ATOM 1355 O O . THR A 1 174 ? -5.822 -17.932 -5.233 1.00 23.83 174 THR A O 1
ATOM 1358 N N . SER A 1 175 ? -7.139 -18.725 -3.584 1.00 27.08 175 SER A N 1
ATOM 1359 C CA . SER A 1 175 ? -6.171 -19.372 -2.663 1.00 27.08 175 SER A CA 1
ATOM 1360 C C . SER A 1 175 ? -4.669 -19.242 -2.969 1.00 27.08 175 SER A C 1
ATOM 1362 O O . SER A 1 175 ? -3.964 -20.241 -3.058 1.00 27.08 175 SER A O 1
ATOM 1364 N N . THR A 1 176 ? -4.186 -18.010 -3.081 1.00 24.44 176 THR A N 1
ATOM 1365 C CA . THR A 1 176 ? -2.777 -17.629 -3.176 1.00 24.44 176 THR A CA 1
ATOM 1366 C C . THR A 1 176 ? -2.729 -16.171 -2.740 1.00 24.44 176 THR A C 1
ATOM 1368 O O . THR A 1 176 ? -3.532 -15.365 -3.212 1.00 24.44 176 THR A O 1
ATOM 1371 N N . THR A 1 177 ? -1.865 -15.842 -1.784 1.00 25.64 177 THR A N 1
ATOM 1372 C CA . THR A 1 177 ? -1.668 -14.489 -1.250 1.00 25.64 177 THR A CA 1
ATOM 1373 C C . THR A 1 177 ? -1.464 -13.498 -2.401 1.00 25.64 177 THR A C 1
ATOM 1375 O O . THR A 1 177 ? -0.391 -13.433 -2.986 1.00 25.64 177 THR A O 1
ATOM 1378 N N . THR A 1 178 ? -2.520 -12.771 -2.767 1.00 26.42 178 THR A N 1
ATOM 1379 C CA . THR A 1 178 ? -2.507 -11.775 -3.845 1.00 26.42 178 THR A CA 1
ATOM 1380 C C . THR A 1 178 ? -2.204 -10.439 -3.189 1.00 26.42 178 THR A C 1
ATOM 1382 O O . THR A 1 178 ? -3.005 -9.925 -2.408 1.00 26.42 178 THR A O 1
ATOM 1385 N N . ILE A 1 179 ? -1.001 -9.935 -3.431 1.00 33.50 179 ILE A N 1
ATOM 1386 C CA . ILE A 1 179 ? -0.533 -8.646 -2.936 1.00 33.50 179 ILE A CA 1
ATOM 1387 C C . ILE A 1 179 ? -0.785 -7.644 -4.061 1.00 33.50 179 ILE A C 1
ATOM 1389 O O . ILE A 1 179 ? -0.109 -7.690 -5.085 1.00 33.50 179 ILE A O 1
ATOM 1393 N N . SER A 1 180 ? -1.732 -6.731 -3.872 1.00 28.97 180 SER A N 1
ATOM 1394 C CA . SER A 1 180 ? -1.849 -5.554 -4.737 1.00 28.97 180 SER A CA 1
ATOM 1395 C C . SER A 1 180 ? -0.938 -4.457 -4.171 1.00 28.97 180 SER A C 1
ATOM 1397 O O . SER A 1 180 ? -1.220 -3.923 -3.093 1.00 28.97 180 SER A O 1
ATOM 1399 N N . LEU A 1 181 ? 0.182 -4.187 -4.856 1.00 36.16 181 LEU A N 1
ATOM 1400 C CA . LEU A 1 181 ? 1.077 -3.039 -4.611 1.00 36.16 181 LEU A CA 1
ATOM 1401 C C . LEU A 1 181 ? 0.677 -1.839 -5.480 1.00 36.16 181 LEU A C 1
ATOM 1403 O O . LEU A 1 181 ? 0.358 -2.054 -6.669 1.00 36.16 181 LEU A O 1
#

Radius of gyration: 16.03 Å; chains: 1; bounding box: 38×36×43 Å

Foldseek 3Di:
DPPLVPLVVVVVVLLVQFDDCVVVLVVDDPVRNVCDVVVLWGWSHHPPDPDTDIAHRDDDADVQWWKKKWFADPVQVVCCQVPVAGDQPDQWGKIKTDPVRVVVSVCLCVVVDDDPRSGNDMFMFTGGPVLVVVQVVQDWDQDPNIIMGTCHPVTSVSRVVCGVPSRPRRDPDDPHPRTGD

Secondary structure (DSSP, 8-state):
--SHHHHHHHHHHHHHTPPP-GGGGGGS-HHHHHHHHTTSSEE-PPTT-SS--EEPPPPPPPTTEEEEEEEE-HHHHHHHHHHSS--S--S--EEEESHHHHHHHHHHHTTSS--TT---EEEEEEEEHHHHHHHHHH--EEETTEEEEE-STTTTT-HHHHHHS--B--PSSSSS-----

Organism: NCBI:txid392033